Protein AF-A0A967LY79-F1 (afdb_monomer_lite)

Sequence (95 aa):
MPENFYEKGEVIGYIAKAGGLQGYLVSKKAIKKFGIKSLDDFKRPEVKQAFDKNGDGKADLVACPPGWGCENTIAHHLDVYGLTDHINPIKAGYT

pLDDT: mean 90.8, std 8.81, range [45.81, 97.69]

Secondary structure (DSSP, 8-state):
--TTHHHH------SSTT---------HHHHHHH---SGGGGGSHHHHHHH-SSSSSSEEEEEPPTT-HHHHHHHHHHHHTT-TTTEEEEE----

Foldseek 3Di:
DPPCCVVPPDDPDDPDPVPDDDDDDDDPVLCVVQVDDDPVSLVDQVSQVVQDPPPPSAHEDAFEAPPDPRNVVVVVCCVVVVCPVHYDHDHDYDD

Structure (mmCIF, N/CA/C/O backbone):
data_AF-A0A967LY79-F1
#
_entry.id   AF-A0A967LY79-F1
#
loop_
_atom_site.group_PDB
_atom_site.id
_atom_site.type_symbol
_atom_site.label_atom_id
_atom_site.label_alt_id
_atom_site.label_comp_id
_atom_site.label_asym_id
_atom_site.label_entity_id
_atom_site.label_seq_id
_atom_site.pdbx_PDB_ins_code
_atom_site.Cartn_x
_atom_site.Cartn_y
_atom_site.Cartn_z
_atom_site.occupancy
_atom_site.B_iso_or_equiv
_atom_site.auth_seq_id
_atom_site.auth_comp_id
_atom_site.auth_asym_id
_atom_site.auth_atom_id
_atom_site.pdbx_PDB_model_num
ATOM 1 N N . MET A 1 1 ? 20.099 1.901 -23.407 1.00 68.88 1 MET A N 1
ATOM 2 C CA . MET A 1 1 ? 20.992 0.723 -23.493 1.00 68.88 1 MET A CA 1
ATOM 3 C C . MET A 1 1 ? 21.942 0.929 -24.658 1.00 68.88 1 MET A C 1
ATOM 5 O O . MET A 1 1 ? 21.515 1.575 -25.608 1.00 68.88 1 MET A O 1
ATOM 9 N N . PRO A 1 2 ? 23.186 0.427 -24.595 1.00 85.75 2 PRO A N 1
ATOM 10 C CA . PRO A 1 2 ? 24.065 0.371 -25.763 1.00 85.75 2 PRO A CA 1
ATOM 11 C C . PRO A 1 2 ? 23.380 -0.351 -26.930 1.00 85.75 2 PRO A C 1
ATOM 13 O O . PRO A 1 2 ? 22.618 -1.289 -26.693 1.00 85.75 2 PRO A O 1
ATOM 16 N N . GLU A 1 3 ? 23.666 0.053 -28.167 1.00 88.31 3 GLU A N 1
ATOM 17 C CA . GLU A 1 3 ? 23.009 -0.495 -29.368 1.00 88.31 3 GLU A CA 1
ATOM 18 C C . GLU A 1 3 ? 23.193 -2.013 -29.526 1.00 88.31 3 GLU A C 1
ATOM 20 O O . GLU A 1 3 ? 22.295 -2.697 -29.998 1.00 88.31 3 GLU A O 1
ATOM 25 N N . ASN A 1 4 ? 24.307 -2.567 -29.042 1.00 91.19 4 ASN A N 1
ATOM 26 C CA . ASN A 1 4 ? 24.637 -3.994 -29.113 1.00 91.19 4 ASN A CA 1
ATOM 27 C C . ASN A 1 4 ? 24.408 -4.751 -27.789 1.00 91.19 4 ASN A C 1
ATOM 29 O O . ASN A 1 4 ? 24.982 -5.823 -27.580 1.00 91.19 4 ASN A O 1
ATOM 33 N N . PHE A 1 5 ? 23.601 -4.205 -26.869 1.00 89.44 5 PHE A N 1
ATOM 34 C CA . PHE A 1 5 ? 23.392 -4.803 -25.545 1.00 89.44 5 PHE A CA 1
ATOM 35 C C . PHE A 1 5 ? 22.852 -6.236 -25.620 1.00 89.44 5 PHE A C 1
ATOM 37 O O . PHE A 1 5 ? 23.333 -7.100 -24.900 1.00 89.44 5 PHE A O 1
ATOM 44 N N . TYR A 1 6 ? 21.891 -6.507 -26.503 1.00 87.88 6 TYR A N 1
ATOM 45 C CA . TYR A 1 6 ? 21.303 -7.845 -26.636 1.00 87.88 6 TYR A CA 1
ATOM 46 C C . TYR A 1 6 ? 22.188 -8.830 -27.415 1.00 87.88 6 TYR A C 1
ATOM 48 O O . TYR A 1 6 ? 21.954 -10.030 -27.351 1.00 87.88 6 TYR A O 1
ATOM 56 N N . GLU A 1 7 ? 23.206 -8.338 -28.129 1.00 91.94 7 GLU A N 1
ATOM 57 C CA . GLU A 1 7 ? 24.167 -9.173 -28.862 1.00 91.94 7 GLU A CA 1
ATOM 58 C C . GLU A 1 7 ? 25.354 -9.594 -27.990 1.00 91.94 7 GLU A C 1
ATOM 60 O O . GLU A 1 7 ? 25.914 -10.670 -28.181 1.00 91.94 7 GLU A O 1
ATOM 65 N N . LYS A 1 8 ? 25.767 -8.729 -27.054 1.00 90.50 8 LYS A N 1
ATOM 66 C CA . LYS A 1 8 ? 26.966 -8.932 -26.220 1.00 90.50 8 LYS A CA 1
ATOM 67 C C . LYS A 1 8 ? 26.675 -9.109 -24.734 1.00 90.50 8 LYS A C 1
ATOM 69 O O . LYS A 1 8 ? 27.578 -9.455 -23.980 1.00 90.50 8 LYS A O 1
ATOM 74 N N . GLY A 1 9 ? 25.459 -8.805 -24.298 1.00 90.44 9 GLY A N 1
ATOM 75 C CA . GLY A 1 9 ? 25.041 -8.950 -22.914 1.00 90.44 9 GLY A CA 1
ATOM 76 C C . GLY A 1 9 ? 24.693 -10.397 -22.594 1.00 90.44 9 GLY A C 1
ATOM 77 O O . GLY A 1 9 ? 23.962 -11.048 -23.335 1.00 90.44 9 GLY A O 1
ATOM 78 N N . GLU A 1 10 ? 25.166 -10.875 -21.449 1.00 88.56 10 GLU A N 1
ATOM 79 C CA . GLU A 1 10 ? 24.775 -12.164 -20.887 1.00 88.56 10 GLU A CA 1
ATOM 80 C C . GLU A 1 10 ? 24.312 -12.005 -19.434 1.00 88.56 10 GLU A C 1
ATOM 82 O O . GLU A 1 10 ? 24.781 -11.140 -18.687 1.00 88.56 10 GLU A O 1
ATOM 87 N N . VAL A 1 11 ? 23.352 -12.834 -19.024 1.00 86.19 11 VAL A N 1
ATOM 88 C CA . V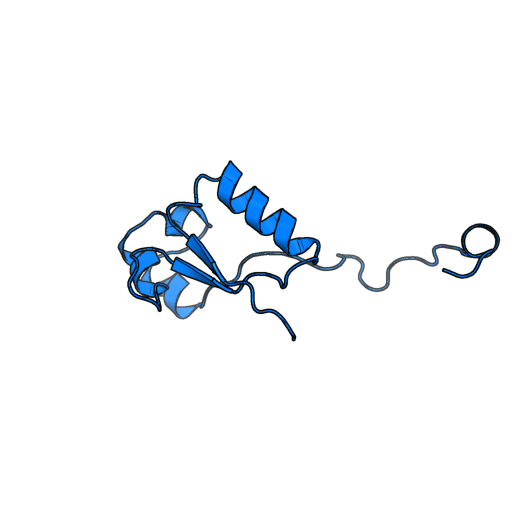AL A 1 11 ? 22.856 -12.858 -17.645 1.00 86.19 11 VAL A CA 1
ATOM 89 C C . VAL A 1 11 ? 23.793 -13.728 -16.807 1.00 86.19 11 VAL A C 1
ATOM 91 O O . VAL A 1 11 ? 23.757 -14.949 -16.900 1.00 86.19 11 VAL A O 1
ATOM 94 N N . ILE A 1 12 ? 24.601 -13.100 -15.951 1.00 88.31 12 ILE A N 1
ATOM 95 C CA . ILE A 1 12 ? 25.602 -13.782 -15.099 1.00 88.31 12 ILE A CA 1
ATOM 96 C C . ILE A 1 12 ? 24.989 -14.395 -13.818 1.00 88.31 12 ILE A C 1
ATOM 98 O O . ILE A 1 12 ? 25.656 -15.094 -13.059 1.00 88.31 12 ILE A O 1
ATOM 102 N N . GLY A 1 13 ? 23.702 -14.159 -13.558 1.00 85.94 13 GLY A N 1
ATOM 103 C CA . GLY A 1 13 ? 22.990 -14.654 -12.378 1.00 85.94 13 GLY A CA 1
ATOM 104 C C . GLY A 1 13 ? 22.396 -13.527 -11.536 1.00 85.94 13 GLY A C 1
ATOM 105 O O . GLY A 1 13 ? 22.130 -12.435 -12.034 1.00 85.94 13 GLY A O 1
ATOM 106 N N . TYR A 1 14 ? 22.154 -13.799 -10.252 1.00 84.50 14 TYR A N 1
ATOM 107 C CA . TYR A 1 14 ? 21.431 -12.888 -9.361 1.00 84.50 14 TYR A CA 1
ATOM 108 C C . TYR A 1 14 ? 22.350 -12.269 -8.309 1.00 84.50 14 TYR A C 1
ATOM 110 O O . TYR A 1 14 ? 22.990 -12.989 -7.547 1.00 84.50 14 TYR A O 1
ATOM 118 N N . ILE A 1 15 ? 22.326 -10.939 -8.196 1.00 84.50 15 ILE A N 1
ATOM 119 C CA . ILE A 1 15 ? 22.949 -10.214 -7.074 1.00 84.50 15 ILE A CA 1
ATOM 120 C C . ILE A 1 15 ? 22.075 -10.333 -5.815 1.00 84.50 15 ILE A C 1
ATOM 122 O O . ILE A 1 15 ? 22.574 -10.571 -4.720 1.00 84.50 15 ILE A O 1
ATOM 126 N N . ALA A 1 16 ? 20.752 -10.241 -5.973 1.00 85.38 16 ALA A N 1
ATOM 127 C CA . ALA A 1 16 ? 19.773 -10.477 -4.918 1.00 85.38 16 ALA A CA 1
ATOM 128 C C . ALA A 1 16 ? 18.867 -11.637 -5.338 1.00 85.38 16 ALA A C 1
ATOM 130 O O . ALA A 1 16 ? 17.950 -11.460 -6.136 1.00 85.38 16 ALA A O 1
ATOM 131 N N . LYS A 1 17 ? 19.128 -12.840 -4.814 1.00 81.06 17 LYS A N 1
ATOM 132 C CA . LYS A 1 17 ? 18.432 -14.074 -5.227 1.00 81.06 17 LYS A CA 1
ATOM 133 C C . LYS A 1 17 ? 16.919 -14.041 -4.973 1.00 81.06 17 LYS A C 1
ATOM 135 O O . LYS A 1 17 ? 16.167 -14.661 -5.712 1.00 81.06 17 LYS A O 1
ATOM 140 N N . ALA A 1 18 ? 16.483 -13.310 -3.949 1.00 82.00 18 ALA A N 1
ATOM 141 C CA . ALA A 1 18 ? 15.067 -13.087 -3.652 1.00 82.00 18 ALA A CA 1
ATOM 142 C C . ALA A 1 18 ? 14.479 -11.855 -4.372 1.00 82.00 18 ALA A C 1
ATOM 144 O O . ALA A 1 18 ? 13.295 -11.571 -4.221 1.00 82.00 18 ALA A O 1
ATOM 145 N N . GLY A 1 19 ? 15.295 -11.122 -5.138 1.00 82.44 19 GLY A N 1
ATOM 146 C CA . GLY A 1 19 ? 14.917 -9.862 -5.768 1.00 82.44 19 GLY A CA 1
ATOM 147 C C . GLY A 1 19 ? 14.695 -8.721 -4.772 1.00 82.44 19 GLY A C 1
ATOM 148 O O . GLY A 1 19 ? 15.068 -8.797 -3.599 1.00 82.44 19 GLY A O 1
ATOM 149 N N . GLY A 1 20 ? 14.096 -7.639 -5.270 1.00 82.25 20 GLY A N 1
ATOM 150 C CA . GLY A 1 20 ? 13.556 -6.567 -4.439 1.00 82.25 20 GLY A CA 1
ATOM 151 C C . GLY A 1 20 ? 12.145 -6.920 -3.977 1.00 82.25 20 GLY A C 1
ATOM 152 O O . GLY A 1 20 ? 11.306 -7.292 -4.793 1.00 82.25 20 GLY A O 1
ATOM 153 N N . LEU A 1 21 ? 11.879 -6.794 -2.677 1.00 85.56 21 LEU A N 1
ATOM 154 C CA . LEU A 1 21 ? 10.543 -6.985 -2.115 1.00 85.56 21 LEU A CA 1
ATOM 155 C C . LEU A 1 21 ? 9.783 -5.659 -2.108 1.00 85.56 21 LEU A C 1
ATOM 157 O O . LEU A 1 21 ? 10.320 -4.625 -1.712 1.00 85.56 21 LEU A O 1
ATOM 161 N N . GLN A 1 22 ? 8.516 -5.709 -2.508 1.00 86.94 22 GLN A N 1
ATOM 162 C CA . GLN A 1 22 ? 7.583 -4.590 -2.435 1.00 86.94 22 GLN A CA 1
ATOM 163 C C . GLN A 1 22 ? 6.425 -4.959 -1.511 1.00 86.94 22 GLN A C 1
ATOM 165 O O . GLN A 1 22 ? 5.990 -6.108 -1.470 1.00 86.94 22 GLN A O 1
ATOM 170 N N . GLY A 1 23 ? 5.928 -3.985 -0.756 1.00 92.06 23 GLY A N 1
ATOM 171 C CA . GLY A 1 23 ? 4.823 -4.198 0.167 1.00 92.06 23 GLY A CA 1
ATOM 172 C C . GLY A 1 23 ? 4.496 -2.952 0.972 1.00 92.06 23 GLY A C 1
ATOM 173 O O . GLY A 1 23 ? 5.119 -1.902 0.814 1.00 92.06 23 GLY A O 1
ATOM 174 N N . TYR A 1 24 ? 3.514 -3.095 1.853 1.00 94.44 24 TYR A N 1
ATOM 175 C CA . TYR A 1 24 ? 3.041 -2.029 2.725 1.00 94.44 24 TYR A CA 1
ATOM 176 C C . TYR A 1 24 ? 3.581 -2.243 4.129 1.00 94.44 24 TYR A C 1
ATOM 178 O O . TYR A 1 24 ? 3.599 -3.365 4.638 1.00 94.44 24 TYR A O 1
ATOM 186 N N . LEU A 1 25 ? 4.010 -1.158 4.765 1.00 94.81 25 LEU A N 1
ATOM 187 C CA . LEU A 1 25 ? 4.536 -1.192 6.118 1.00 94.81 25 LEU A CA 1
ATOM 188 C C . LEU A 1 25 ? 3.689 -0.319 7.029 1.00 94.81 25 LEU A C 1
ATOM 190 O O . LEU A 1 25 ? 3.240 0.762 6.660 1.00 94.81 25 LEU A O 1
ATOM 194 N N . VAL A 1 26 ? 3.519 -0.790 8.256 1.00 95.62 26 VAL A N 1
ATOM 195 C CA . VAL A 1 26 ? 2.817 -0.076 9.314 1.00 95.62 26 VAL A CA 1
ATOM 196 C C . VAL A 1 26 ? 3.619 -0.188 10.606 1.00 95.62 26 VAL A C 1
ATOM 198 O O . VAL A 1 26 ? 4.342 -1.161 10.835 1.00 95.62 26 VAL A O 1
ATOM 201 N N . SER A 1 27 ? 3.528 0.825 11.470 1.00 95.50 27 SER A N 1
ATOM 202 C CA . SER A 1 27 ? 4.306 0.839 12.709 1.00 95.50 27 SER A CA 1
ATOM 203 C C . SER A 1 27 ? 3.967 -0.357 13.611 1.00 95.50 27 SER A C 1
ATOM 205 O O . SER A 1 27 ? 2.801 -0.674 13.860 1.00 95.50 27 SER A O 1
ATOM 207 N N . LYS A 1 28 ? 4.995 -0.986 14.196 1.00 96.75 28 LYS A N 1
ATOM 208 C CA . LYS A 1 28 ? 4.825 -2.129 15.116 1.00 96.75 28 LYS A CA 1
ATOM 209 C C . LYS A 1 28 ? 3.948 -1.794 16.327 1.00 96.75 28 LYS A C 1
ATOM 211 O O . LYS A 1 28 ? 3.231 -2.655 16.830 1.00 96.75 28 LYS A O 1
ATOM 216 N N . LYS A 1 29 ? 3.987 -0.541 16.795 1.00 97.06 29 LYS A N 1
ATOM 217 C CA . LYS A 1 29 ? 3.123 -0.052 17.879 1.00 97.06 29 LYS A CA 1
ATOM 218 C C . LYS A 1 29 ? 1.648 -0.091 17.473 1.00 97.06 29 LYS A C 1
ATOM 220 O O . LYS A 1 29 ? 0.827 -0.559 18.256 1.00 97.06 29 LYS A O 1
ATOM 225 N N . ALA A 1 30 ? 1.322 0.354 16.260 1.00 95.50 30 ALA A N 1
ATOM 226 C CA . ALA A 1 30 ? -0.045 0.317 15.754 1.00 95.50 30 ALA A CA 1
ATOM 227 C C . ALA A 1 30 ? -0.524 -1.116 15.488 1.00 95.50 30 ALA A C 1
ATOM 229 O O . ALA A 1 30 ? -1.644 -1.439 15.868 1.00 95.50 30 ALA A O 1
ATOM 230 N N . ILE A 1 31 ? 0.338 -1.996 14.959 1.00 96.88 31 ILE A N 1
ATOM 231 C CA . ILE A 1 31 ? 0.023 -3.432 14.826 1.00 96.88 31 ILE A CA 1
ATOM 232 C C . ILE A 1 31 ? -0.408 -4.007 16.176 1.00 96.88 31 ILE A C 1
ATOM 234 O O . ILE A 1 31 ? -1.462 -4.624 16.276 1.00 96.88 31 ILE A O 1
ATOM 238 N N . LYS A 1 32 ? 0.371 -3.763 17.237 1.00 97.00 32 LYS A N 1
ATOM 239 C CA . LYS A 1 32 ? 0.047 -4.258 18.582 1.00 97.00 32 LYS A CA 1
ATOM 240 C C . LYS A 1 32 ? -1.235 -3.649 19.154 1.00 97.00 32 LYS A C 1
ATOM 242 O O . LYS A 1 32 ? -1.961 -4.344 19.850 1.00 97.00 32 LYS A O 1
ATOM 247 N N . LYS A 1 33 ? -1.495 -2.364 18.891 1.00 97.56 33 LYS A N 1
ATOM 248 C CA . LYS A 1 33 ? -2.653 -1.641 19.439 1.00 97.56 33 LYS A CA 1
ATOM 249 C C . LYS A 1 33 ? -3.966 -2.006 18.741 1.00 97.56 33 LYS A C 1
ATOM 251 O O . LYS A 1 33 ? -4.977 -2.145 19.414 1.00 97.56 33 LYS A O 1
ATOM 256 N N . PHE A 1 34 ? -3.949 -2.132 17.416 1.00 97.06 34 PHE A N 1
ATOM 257 C CA . PHE A 1 34 ? -5.159 -2.276 16.598 1.00 97.06 34 PHE A CA 1
ATOM 258 C C . PHE A 1 34 ? -5.295 -3.656 15.936 1.00 97.06 34 PHE A C 1
ATOM 260 O O . PHE A 1 34 ? -6.295 -3.927 15.270 1.00 97.06 34 PHE A O 1
ATOM 267 N N . GLY A 1 35 ? -4.297 -4.530 16.097 1.00 96.88 35 GLY A N 1
ATOM 268 C CA . GLY A 1 35 ? -4.298 -5.878 15.529 1.00 96.88 35 GLY A CA 1
ATOM 269 C C . GLY A 1 35 ? -4.210 -5.908 14.002 1.00 96.88 35 GLY A C 1
ATOM 270 O O . GLY A 1 35 ? -4.796 -6.798 13.399 1.00 96.88 35 GLY A O 1
ATOM 271 N N . ILE A 1 36 ? -3.523 -4.941 13.382 1.00 97.56 36 ILE A N 1
ATOM 272 C CA . ILE A 1 36 ? -3.418 -4.808 11.916 1.00 97.56 36 ILE A CA 1
ATOM 273 C C . ILE A 1 36 ? -2.624 -5.986 11.340 1.00 97.56 36 ILE A C 1
ATOM 275 O O . ILE A 1 36 ? -1.481 -6.218 11.743 1.00 97.56 36 ILE A O 1
ATOM 279 N N . LYS A 1 37 ? -3.222 -6.707 10.390 1.00 96.31 37 LYS A N 1
ATOM 280 C CA . LYS A 1 37 ? -2.641 -7.874 9.706 1.00 96.31 37 LYS A CA 1
ATOM 281 C C . LYS A 1 37 ? -2.667 -7.743 8.186 1.00 96.31 37 LYS A C 1
ATOM 283 O O . LYS A 1 37 ? -1.890 -8.415 7.515 1.00 96.31 37 LYS A O 1
ATOM 288 N N . SER A 1 38 ? -3.557 -6.914 7.649 1.00 96.19 38 SER A N 1
ATOM 289 C CA . SER A 1 38 ? -3.787 -6.778 6.211 1.00 96.19 38 SER A CA 1
ATOM 290 C C . SER A 1 38 ? -4.205 -5.354 5.842 1.00 96.19 38 SER A C 1
ATOM 292 O O . SER A 1 38 ? -4.482 -4.532 6.714 1.00 96.19 38 SER A O 1
ATOM 294 N N . LEU A 1 39 ? -4.269 -5.060 4.541 1.00 95.00 39 LEU A N 1
ATOM 295 C CA . LEU A 1 39 ? -4.796 -3.783 4.057 1.00 95.00 39 LEU A CA 1
ATOM 296 C C . LEU A 1 39 ? -6.289 -3.604 4.360 1.00 95.00 39 LEU A C 1
ATOM 298 O O . LEU A 1 39 ? -6.716 -2.482 4.610 1.00 95.00 39 LEU A O 1
ATOM 302 N N . ASP A 1 40 ? -7.070 -4.687 4.409 1.00 96.62 40 ASP A N 1
ATOM 303 C CA . ASP A 1 40 ? -8.505 -4.626 4.721 1.00 96.62 40 ASP A CA 1
ATOM 304 C C . ASP A 1 40 ? -8.790 -4.055 6.113 1.00 96.62 40 ASP A C 1
ATOM 306 O O . ASP A 1 40 ? -9.844 -3.461 6.340 1.00 96.62 40 ASP A O 1
ATOM 310 N N . ASP A 1 41 ? -7.839 -4.155 7.046 1.00 97.62 41 ASP A N 1
ATOM 311 C CA . ASP A 1 41 ? -7.971 -3.559 8.376 1.00 97.62 41 ASP A CA 1
ATOM 312 C C . ASP A 1 41 ? -8.154 -2.038 8.325 1.00 97.62 41 ASP A C 1
ATOM 314 O O . ASP A 1 41 ? -8.766 -1.469 9.226 1.00 97.62 41 ASP A O 1
ATOM 318 N N . PHE A 1 42 ? -7.689 -1.383 7.260 1.00 96.94 42 PHE A N 1
ATOM 319 C CA . PHE A 1 42 ? -7.881 0.049 7.040 1.00 96.94 42 PHE A CA 1
ATOM 320 C C . PHE A 1 42 ? -9.309 0.410 6.623 1.00 96.94 42 PHE A C 1
ATOM 322 O O . PHE A 1 42 ? -9.624 1.586 6.502 1.00 96.94 42 PHE A O 1
ATOM 329 N N . LYS A 1 43 ? -10.220 -0.557 6.475 1.00 97.12 43 LYS A N 1
ATOM 330 C CA . LYS A 1 43 ? -11.658 -0.267 6.397 1.00 97.12 43 LYS A CA 1
ATOM 331 C C . LYS A 1 43 ? -12.233 0.125 7.761 1.00 97.12 43 LYS A C 1
ATOM 333 O O . LYS A 1 43 ? -13.220 0.861 7.820 1.00 97.12 43 LYS A O 1
ATOM 338 N N . ARG A 1 44 ? -11.602 -0.318 8.858 1.00 97.69 44 ARG A N 1
ATOM 339 C CA . ARG A 1 44 ? -12.066 -0.088 10.232 1.00 97.69 44 ARG A CA 1
ATOM 340 C C . ARG A 1 44 ? -11.857 1.373 10.665 1.00 97.69 44 ARG A C 1
ATOM 342 O O . ARG A 1 44 ? -10.750 1.893 10.495 1.00 97.69 44 ARG A O 1
ATOM 349 N N . PRO A 1 45 ? -12.869 2.043 11.249 1.00 96.81 45 PRO A N 1
ATOM 350 C CA . PRO A 1 45 ? -12.774 3.457 11.621 1.00 96.81 45 PRO A CA 1
ATOM 351 C C . PRO A 1 45 ? -11.607 3.785 12.560 1.00 96.81 45 PRO A C 1
ATOM 353 O O . PRO A 1 45 ? -10.903 4.767 12.338 1.00 96.81 45 PRO A O 1
ATOM 356 N N . GLU A 1 46 ? -11.350 2.946 13.567 1.00 96.50 46 GLU A N 1
ATOM 357 C CA . GLU A 1 46 ? -10.289 3.165 14.555 1.00 96.50 46 GLU A CA 1
ATOM 358 C C . GLU A 1 46 ? -8.883 3.045 13.957 1.00 96.50 46 GLU A C 1
ATOM 360 O O . GLU A 1 46 ? -7.945 3.687 14.433 1.00 96.50 46 GLU A O 1
ATOM 365 N N . VAL A 1 47 ? -8.740 2.235 12.902 1.00 97.12 47 VAL A N 1
ATOM 366 C CA . VAL A 1 47 ? -7.489 2.110 12.154 1.00 97.12 47 VAL A CA 1
ATOM 367 C C . VAL A 1 47 ? -7.324 3.329 11.260 1.00 97.12 47 VAL A C 1
ATOM 369 O O . VAL A 1 47 ? -6.279 3.966 11.336 1.00 97.12 47 VAL A O 1
ATOM 372 N N . LYS A 1 48 ? -8.352 3.718 10.490 1.00 96.50 48 LYS A N 1
ATOM 373 C CA . LYS A 1 48 ? -8.290 4.920 9.642 1.00 96.50 48 LYS A CA 1
ATOM 374 C C . LYS A 1 48 ? -7.893 6.151 10.435 1.00 96.50 48 LYS A C 1
ATOM 376 O O . LYS A 1 48 ? -6.895 6.780 10.116 1.00 96.50 48 LYS A O 1
ATOM 381 N N . GLN A 1 49 ? -8.590 6.409 11.537 1.00 96.31 49 GLN A N 1
ATOM 382 C CA . GLN A 1 49 ? -8.337 7.570 12.385 1.00 96.31 49 GLN A CA 1
ATOM 383 C C . GLN A 1 49 ? -6.917 7.588 12.976 1.00 96.31 49 GLN A C 1
ATOM 385 O O . GLN A 1 49 ? -6.366 8.651 13.241 1.00 96.31 49 GLN A O 1
ATOM 390 N N . ALA A 1 50 ? -6.291 6.426 13.184 1.00 96.00 50 ALA A N 1
ATOM 391 C CA . ALA A 1 50 ? -4.917 6.366 13.676 1.00 96.00 50 ALA A CA 1
ATOM 392 C C . ALA A 1 50 ? -3.876 6.823 12.634 1.00 96.00 50 ALA A C 1
ATOM 394 O O . ALA A 1 50 ? -2.762 7.204 13.017 1.00 96.00 50 ALA A O 1
ATOM 395 N N . PHE A 1 51 ? -4.226 6.766 11.347 1.00 96.19 51 PHE A N 1
ATOM 396 C CA . PHE A 1 51 ? -3.363 7.110 10.212 1.00 96.19 51 PHE A CA 1
ATOM 397 C C . PHE A 1 51 ? -3.879 8.287 9.380 1.00 96.19 51 PHE A C 1
ATOM 399 O O . PHE A 1 51 ? -3.203 8.682 8.440 1.00 96.19 51 PHE A O 1
ATOM 406 N N . ASP A 1 52 ? -5.021 8.854 9.742 1.00 96.56 52 ASP A N 1
ATOM 407 C CA . ASP A 1 52 ? -5.577 10.079 9.182 1.00 96.56 52 ASP A CA 1
ATOM 408 C C . ASP A 1 52 ? -4.820 11.293 9.752 1.00 96.56 52 ASP A C 1
ATOM 410 O O . ASP A 1 52 ? -4.842 11.560 10.960 1.00 96.56 52 ASP A O 1
ATOM 414 N N . LYS A 1 53 ? -4.063 11.986 8.902 1.00 93.75 53 LYS A N 1
ATOM 415 C CA . LYS A 1 53 ? -3.276 13.174 9.259 1.00 93.75 53 LYS A CA 1
ATOM 416 C C . LYS A 1 53 ? -3.959 14.468 8.857 1.00 93.75 53 LYS A C 1
ATOM 418 O O . LYS A 1 53 ? -3.643 15.495 9.461 1.00 93.75 53 LYS A O 1
ATOM 423 N N . ASN A 1 54 ? -4.842 14.435 7.866 1.00 93.56 54 ASN A N 1
ATOM 424 C CA . ASN A 1 54 ? -5.516 15.618 7.335 1.00 93.56 54 ASN A CA 1
ATOM 425 C C . ASN A 1 54 ? -6.952 15.798 7.877 1.00 93.56 54 ASN A C 1
ATOM 427 O O . ASN A 1 54 ? -7.524 16.874 7.714 1.00 93.56 54 ASN A O 1
ATOM 431 N N . GLY A 1 55 ? -7.495 14.800 8.575 1.00 94.81 55 GLY A N 1
ATOM 432 C CA . GLY A 1 55 ? -8.809 14.809 9.211 1.00 94.81 55 GLY A CA 1
ATOM 433 C C . GLY A 1 55 ? -9.975 14.492 8.272 1.00 94.81 55 GLY A C 1
ATOM 434 O O . GLY A 1 55 ? -11.109 14.837 8.609 1.00 94.81 55 GLY A O 1
ATOM 435 N N . ASP A 1 56 ? -9.733 13.892 7.104 1.00 95.19 56 ASP A N 1
ATOM 436 C CA . ASP A 1 56 ? -10.777 13.619 6.104 1.00 95.19 56 ASP A CA 1
ATOM 437 C C . ASP A 1 56 ? -11.490 12.263 6.279 1.00 95.19 56 ASP A C 1
ATOM 439 O O . ASP A 1 56 ? -12.410 11.929 5.525 1.00 95.19 56 ASP A O 1
ATOM 443 N N . GLY A 1 57 ? -11.112 11.489 7.299 1.00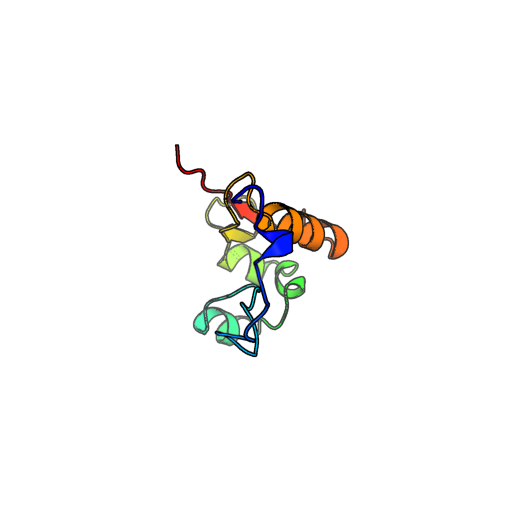 95.62 57 GLY A N 1
ATOM 444 C CA . GLY A 1 57 ? -11.706 10.194 7.616 1.00 95.62 57 GLY A CA 1
ATOM 445 C C . GLY A 1 57 ? -11.114 9.015 6.837 1.00 95.62 57 GLY A C 1
ATOM 446 O O . GLY A 1 57 ? -11.641 7.892 6.953 1.00 95.62 57 GLY A O 1
ATOM 447 N N . LYS A 1 58 ? -10.038 9.231 6.072 1.00 97.19 58 LYS A N 1
ATOM 448 C CA . LYS A 1 58 ? -9.257 8.200 5.378 1.00 97.19 58 LYS A CA 1
ATOM 449 C C . LYS A 1 58 ? -7.845 8.103 5.957 1.00 97.19 58 LYS A C 1
ATOM 451 O O . LYS A 1 58 ? -7.313 9.033 6.544 1.00 97.19 58 LYS A O 1
ATOM 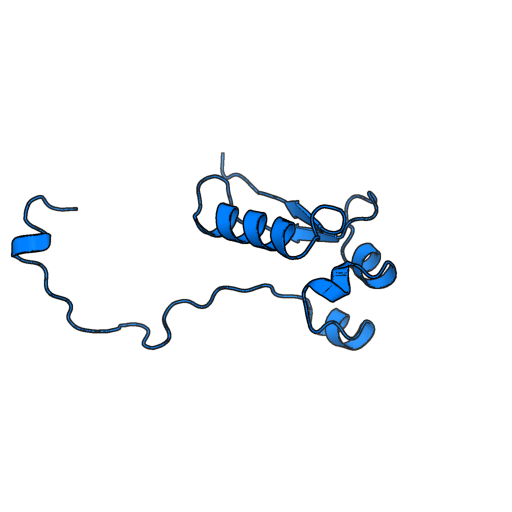456 N N . ALA A 1 59 ? -7.234 6.930 5.826 1.00 97.19 59 ALA A N 1
ATOM 457 C CA . ALA A 1 59 ? -5.849 6.740 6.237 1.00 97.19 59 ALA A CA 1
ATOM 458 C C . ALA A 1 59 ? -4.885 7.294 5.188 1.00 97.19 59 ALA A C 1
ATOM 460 O O . ALA A 1 59 ? -5.007 6.974 4.006 1.00 97.19 59 ALA A O 1
ATOM 461 N N . ASP A 1 60 ? -3.867 8.024 5.623 1.00 96.31 60 ASP A N 1
ATOM 462 C CA . ASP A 1 60 ? -2.861 8.571 4.724 1.00 96.31 60 ASP A CA 1
ATOM 463 C C . ASP A 1 60 ? -1.727 7.571 4.466 1.00 96.31 60 ASP A C 1
ATOM 465 O O . ASP A 1 60 ? -0.960 7.197 5.361 1.00 96.31 60 ASP A O 1
ATOM 469 N N . LEU A 1 61 ? -1.604 7.145 3.208 1.00 94.62 61 LEU A N 1
ATOM 470 C CA . LEU A 1 61 ? -0.549 6.265 2.718 1.00 94.62 61 LEU A CA 1
ATOM 471 C C . LEU A 1 61 ? 0.478 7.082 1.937 1.00 94.62 61 LEU A C 1
ATOM 473 O O . LEU A 1 61 ? 0.181 7.601 0.865 1.00 94.62 61 LEU A O 1
ATOM 477 N N . VAL A 1 62 ? 1.720 7.115 2.417 1.00 92.19 62 VAL A N 1
ATOM 478 C CA . VAL A 1 62 ? 2.847 7.624 1.623 1.00 92.19 62 VAL A CA 1
ATOM 479 C C . VAL A 1 62 ? 3.075 6.674 0.446 1.00 92.19 62 VAL A C 1
ATOM 481 O O . VAL A 1 62 ? 3.510 5.536 0.632 1.00 92.19 62 VAL A O 1
ATOM 484 N N . ALA A 1 63 ? 2.732 7.133 -0.753 1.00 89.69 63 ALA A N 1
ATOM 485 C CA . ALA A 1 63 ? 2.777 6.362 -1.987 1.00 89.69 63 ALA A CA 1
ATOM 486 C C . ALA A 1 63 ? 4.000 6.733 -2.842 1.00 89.69 63 ALA A C 1
ATOM 488 O O . ALA A 1 63 ? 4.808 7.592 -2.486 1.00 89.69 63 ALA A O 1
ATOM 489 N N . CYS A 1 64 ? 4.143 6.059 -3.983 1.00 87.56 64 CYS A N 1
ATOM 490 C CA . CYS A 1 64 ? 5.235 6.323 -4.912 1.00 87.56 64 CYS A CA 1
ATOM 491 C C . CYS A 1 64 ? 5.070 7.648 -5.676 1.00 87.56 64 CYS A C 1
ATOM 493 O O . CYS A 1 64 ? 3.933 8.047 -5.954 1.00 87.56 64 CYS A O 1
ATOM 495 N N . PRO A 1 65 ? 6.186 8.299 -6.063 1.00 85.12 65 PRO A N 1
ATOM 496 C CA . PRO A 1 65 ? 6.154 9.475 -6.924 1.00 85.12 65 PRO A CA 1
ATOM 497 C C . PRO A 1 65 ? 5.492 9.194 -8.283 1.00 85.12 65 PRO A C 1
ATOM 499 O O . PRO A 1 65 ? 5.533 8.052 -8.756 1.00 85.12 65 PRO A O 1
ATOM 502 N N . PRO A 1 66 ? 4.942 10.229 -8.945 1.00 84.06 66 PRO A N 1
ATOM 503 C CA . PRO A 1 66 ? 4.367 10.090 -10.277 1.00 84.06 66 PRO A CA 1
ATOM 504 C C . PRO A 1 66 ? 5.353 9.500 -11.296 1.00 84.06 66 PRO A C 1
ATOM 506 O O . PRO A 1 66 ? 6.522 9.890 -11.345 1.00 84.06 66 PRO A O 1
ATOM 509 N N . GLY A 1 67 ? 4.882 8.564 -12.120 1.00 84.31 67 GLY A N 1
ATOM 510 C CA . GLY A 1 67 ? 5.663 7.916 -13.181 1.00 84.31 67 GLY A CA 1
ATOM 511 C C . GLY A 1 67 ? 6.480 6.700 -12.731 1.00 84.31 67 GLY A C 1
ATOM 512 O O . GLY A 1 67 ? 7.076 6.018 -13.566 1.00 84.31 67 GLY A O 1
ATOM 513 N N . TRP A 1 68 ? 6.501 6.381 -11.434 1.00 85.06 68 TRP A N 1
ATOM 514 C CA . TRP A 1 68 ? 7.133 5.160 -10.934 1.00 85.06 68 TRP A CA 1
ATOM 515 C C . TRP A 1 68 ? 6.183 3.973 -11.085 1.00 85.06 68 TRP A C 1
ATOM 517 O O . TRP A 1 68 ? 5.003 4.072 -10.770 1.00 85.06 68 TRP A O 1
ATOM 527 N N . GLY A 1 69 ? 6.695 2.799 -11.471 1.00 85.12 69 GLY A N 1
ATOM 528 C CA . GLY A 1 69 ? 5.853 1.605 -11.651 1.00 85.12 69 GLY A CA 1
ATOM 529 C C . GLY A 1 69 ? 5.024 1.228 -10.413 1.00 85.12 69 GLY A C 1
ATOM 530 O O . GLY A 1 69 ? 3.893 0.767 -10.542 1.00 85.12 69 GLY A O 1
ATOM 531 N N . CYS A 1 70 ? 5.536 1.498 -9.208 1.00 85.81 70 CYS A N 1
ATOM 532 C CA . CYS A 1 70 ? 4.808 1.245 -7.966 1.00 85.81 70 CYS A CA 1
ATOM 533 C C . CYS A 1 70 ? 3.616 2.187 -7.730 1.00 85.81 70 CYS A C 1
ATOM 535 O O . CYS A 1 70 ? 2.725 1.824 -6.968 1.00 85.81 70 CYS A O 1
ATOM 537 N N . GLU A 1 71 ? 3.538 3.344 -8.397 1.00 88.69 71 GLU A N 1
ATOM 538 C CA . GLU A 1 71 ? 2.340 4.193 -8.392 1.00 88.69 71 GLU A CA 1
ATOM 539 C C . GLU A 1 71 ? 1.141 3.429 -8.961 1.00 88.69 71 GLU A C 1
ATOM 541 O O . GLU A 1 71 ? 0.092 3.344 -8.319 1.00 88.69 71 GLU A O 1
ATOM 546 N N . ASN A 1 72 ? 1.330 2.825 -10.137 1.00 91.06 72 ASN A N 1
ATOM 547 C CA . ASN A 1 72 ? 0.295 2.060 -10.826 1.00 91.06 72 ASN A CA 1
ATOM 548 C C . ASN A 1 72 ? -0.108 0.827 -10.016 1.00 91.06 72 ASN A C 1
ATOM 550 O O . ASN A 1 72 ? -1.295 0.550 -9.868 1.00 91.06 72 ASN A O 1
ATOM 554 N N . THR A 1 73 ? 0.866 0.125 -9.430 1.00 93.25 73 THR A N 1
ATOM 555 C CA . THR A 1 73 ? 0.595 -1.036 -8.572 1.00 93.25 73 THR A CA 1
ATOM 556 C C . THR A 1 73 ? -0.208 -0.654 -7.328 1.00 93.25 73 THR A C 1
ATOM 558 O O . THR A 1 73 ? -1.167 -1.343 -6.987 1.00 93.25 73 THR A O 1
ATOM 561 N N . ILE A 1 74 ? 0.135 0.452 -6.656 1.00 94.19 74 ILE A N 1
ATOM 562 C CA . ILE A 1 74 ? -0.616 0.922 -5.484 1.00 94.19 74 ILE A CA 1
ATOM 563 C C . ILE A 1 74 ? -2.039 1.310 -5.888 1.00 94.19 74 ILE A C 1
ATOM 565 O O . ILE A 1 74 ? -2.980 0.883 -5.224 1.00 94.19 74 ILE A O 1
ATOM 569 N N . ALA A 1 75 ? -2.207 2.070 -6.975 1.00 93.12 75 ALA A N 1
ATOM 570 C CA . ALA A 1 75 ? -3.525 2.464 -7.467 1.00 93.12 75 ALA A CA 1
ATOM 571 C C . ALA A 1 75 ? -4.394 1.241 -7.799 1.00 93.12 75 ALA A C 1
ATOM 573 O O . ALA A 1 75 ? -5.544 1.174 -7.373 1.00 93.12 75 ALA A O 1
ATOM 574 N N . HIS A 1 76 ? -3.815 0.245 -8.473 1.00 94.94 76 HIS A N 1
ATOM 575 C CA . HIS A 1 76 ? -4.490 -1.011 -8.776 1.00 94.94 76 HIS A CA 1
ATOM 576 C C . HIS A 1 76 ? -4.921 -1.758 -7.507 1.00 94.94 76 HIS A C 1
ATOM 578 O O . HIS A 1 76 ? -6.076 -2.157 -7.409 1.00 94.94 76 HIS A O 1
ATOM 584 N N . HIS A 1 77 ? -4.039 -1.901 -6.509 1.00 96.12 77 HIS A N 1
ATOM 585 C CA . HIS A 1 77 ? -4.389 -2.546 -5.239 1.00 96.12 77 HIS A CA 1
ATOM 586 C C . HIS A 1 77 ? -5.514 -1.818 -4.495 1.00 96.12 77 HIS A C 1
ATOM 588 O O . HIS A 1 77 ? -6.382 -2.471 -3.919 1.00 96.12 77 HIS A O 1
ATOM 594 N N . LEU A 1 78 ? -5.517 -0.480 -4.491 1.00 96.00 78 LEU A N 1
ATOM 595 C CA . LEU A 1 78 ? -6.582 0.278 -3.835 1.00 96.00 78 LEU A CA 1
ATOM 596 C C . LEU A 1 78 ? -7.941 0.059 -4.509 1.00 96.00 78 LEU A C 1
ATOM 598 O O . LEU A 1 78 ? -8.947 -0.012 -3.809 1.00 96.00 78 LEU A O 1
ATOM 602 N N . ASP A 1 79 ? -7.967 -0.079 -5.832 1.00 96.19 79 ASP A N 1
ATOM 603 C CA . ASP A 1 79 ? -9.184 -0.351 -6.596 1.00 96.19 79 ASP A CA 1
ATOM 604 C C . ASP A 1 79 ? -9.702 -1.778 -6.353 1.00 96.19 79 ASP A C 1
ATOM 606 O O . ASP A 1 79 ? -10.802 -1.967 -5.833 1.00 96.19 79 ASP A O 1
ATOM 610 N N . VAL A 1 80 ? -8.8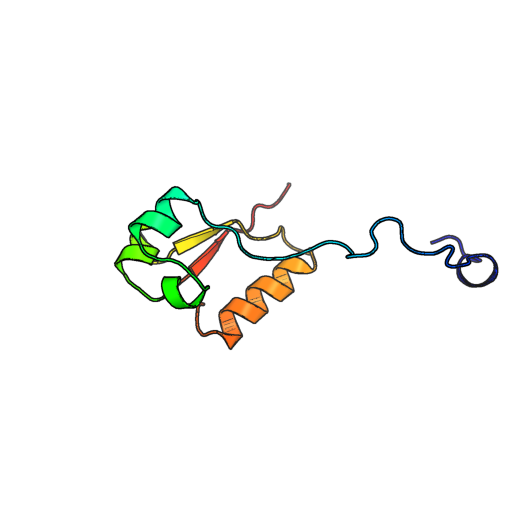75 -2.799 -6.609 1.00 96.94 80 VAL A N 1
ATOM 611 C CA . VAL A 1 80 ? -9.315 -4.208 -6.539 1.00 96.94 80 VAL A CA 1
ATOM 612 C C . VAL A 1 80 ? -9.638 -4.686 -5.124 1.00 96.94 80 VAL A C 1
ATOM 614 O O . VAL A 1 80 ? -10.409 -5.630 -4.959 1.00 96.94 80 VAL A O 1
ATOM 617 N N . TYR A 1 81 ? -9.078 -4.046 -4.095 1.00 96.06 81 TYR A N 1
ATOM 618 C CA . TYR A 1 81 ? -9.411 -4.338 -2.698 1.00 96.06 81 TYR A CA 1
ATOM 619 C C . TYR A 1 81 ? -10.513 -3.426 -2.136 1.00 96.06 81 TYR A C 1
ATOM 621 O O . TYR A 1 81 ? -10.897 -3.580 -0.971 1.00 96.06 81 TYR A O 1
ATOM 629 N N . GLY A 1 82 ? -11.049 -2.494 -2.933 1.00 96.44 82 GLY A N 1
ATOM 630 C CA . GLY A 1 82 ? -12.093 -1.563 -2.502 1.00 96.44 82 GLY A CA 1
ATOM 631 C C . GLY A 1 82 ? -11.636 -0.677 -1.342 1.00 96.44 82 GLY A C 1
ATOM 632 O O . GLY A 1 82 ? -12.303 -0.597 -0.314 1.00 96.44 82 GLY A O 1
ATOM 633 N N . LEU A 1 83 ? -10.450 -0.080 -1.468 1.00 97.12 83 L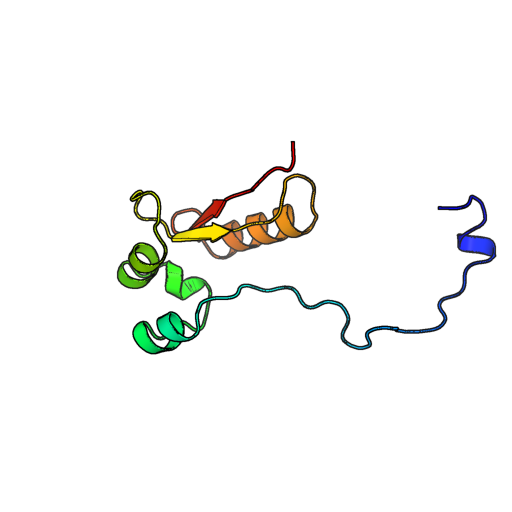EU A N 1
ATOM 634 C CA . LEU A 1 83 ? -9.799 0.762 -0.456 1.00 97.12 83 LEU A CA 1
ATOM 635 C C . LEU A 1 83 ? -9.742 2.244 -0.848 1.00 97.12 83 LEU A C 1
ATOM 637 O O . LEU A 1 83 ? -9.284 3.061 -0.051 1.00 97.12 83 LEU A O 1
ATOM 641 N N . THR A 1 84 ? -10.223 2.610 -2.035 1.00 95.56 84 THR A N 1
ATOM 642 C CA . THR A 1 84 ? -10.271 3.997 -2.536 1.00 95.56 84 THR A CA 1
ATOM 643 C C . THR A 1 84 ? -11.048 4.948 -1.610 1.00 95.56 84 THR A C 1
ATOM 645 O O . THR A 1 84 ? -10.679 6.114 -1.449 1.00 95.56 84 THR A O 1
ATOM 648 N N . ASP A 1 85 ? -12.070 4.444 -0.913 1.00 96.06 85 ASP A N 1
ATOM 649 C CA . ASP A 1 85 ? -12.849 5.197 0.083 1.00 96.06 85 ASP A CA 1
ATOM 650 C C . ASP A 1 85 ? -12.250 5.177 1.498 1.00 96.06 85 ASP A C 1
ATOM 652 O O . ASP A 1 85 ? -12.769 5.812 2.418 1.00 96.06 85 ASP A O 1
ATOM 656 N N . HIS A 1 86 ? -11.140 4.469 1.685 1.00 97.12 86 HIS A N 1
ATOM 657 C CA . HIS A 1 86 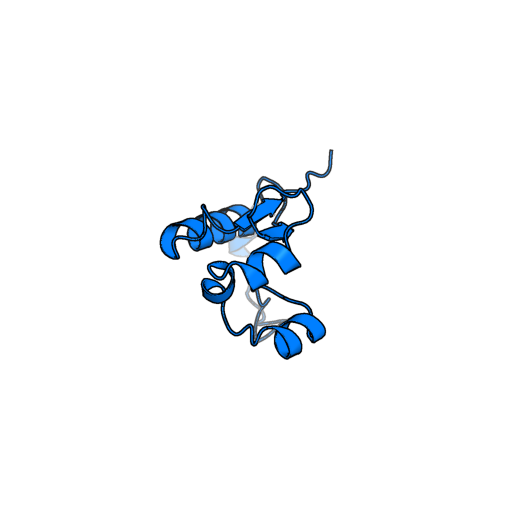? -10.549 4.209 2.995 1.00 97.12 86 HIS A CA 1
ATOM 658 C C . HIS A 1 86 ? -9.121 4.738 3.134 1.00 97.12 86 HIS A C 1
ATOM 660 O O . HIS A 1 86 ? -8.696 5.014 4.257 1.00 97.12 86 HIS A O 1
ATOM 666 N N . ILE A 1 87 ? -8.389 4.878 2.027 1.00 96.75 87 ILE A N 1
ATOM 667 C CA . ILE A 1 87 ? -6.970 5.237 2.006 1.00 96.75 87 ILE A CA 1
ATOM 668 C C . ILE A 1 87 ? -6.717 6.347 0.982 1.00 96.75 87 ILE A C 1
ATOM 670 O O . ILE A 1 87 ? -7.124 6.240 -0.174 1.00 96.75 87 ILE A O 1
ATOM 674 N N . ASN A 1 88 ? -5.962 7.362 1.394 1.00 95.12 88 ASN A N 1
ATOM 675 C CA . ASN A 1 88 ? -5.429 8.407 0.531 1.00 95.12 88 ASN A CA 1
ATOM 676 C C . ASN A 1 88 ? -3.986 8.085 0.123 1.00 95.12 88 ASN A C 1
ATOM 678 O O . ASN A 1 88 ? -3.102 8.060 0.983 1.00 95.12 88 ASN A O 1
ATOM 682 N N . PRO A 1 89 ? -3.693 7.871 -1.170 1.00 92.56 89 PRO A N 1
ATOM 683 C CA . PRO A 1 89 ? -2.318 7.788 -1.641 1.00 92.56 89 PRO A CA 1
ATOM 684 C C . PRO A 1 89 ? -1.711 9.194 -1.765 1.00 92.56 89 PRO A C 1
ATOM 686 O O . PRO A 1 89 ? -2.006 9.938 -2.700 1.00 92.56 89 PRO A O 1
ATOM 689 N N . ILE A 1 90 ? -0.812 9.544 -0.849 1.00 90.00 90 ILE A N 1
ATOM 690 C CA . ILE A 1 90 ? -0.026 10.779 -0.897 1.00 90.00 90 ILE A CA 1
ATOM 691 C C . ILE A 1 90 ? 1.179 10.551 -1.807 1.00 90.00 90 ILE A C 1
ATOM 693 O O . ILE A 1 90 ? 2.137 9.869 -1.437 1.00 90.00 90 ILE A O 1
ATOM 697 N N . LYS A 1 91 ? 1.137 11.136 -3.004 1.00 83.69 91 LYS A N 1
ATOM 698 C CA . LYS A 1 91 ? 2.226 11.083 -3.983 1.00 83.69 91 LYS A CA 1
ATOM 699 C C . LYS A 1 91 ? 3.087 12.335 -3.833 1.00 83.69 91 LYS A C 1
ATOM 701 O O . LYS A 1 91 ? 2.697 13.411 -4.277 1.00 83.69 91 LYS A O 1
ATOM 706 N N . ALA A 1 92 ? 4.244 12.213 -3.188 1.00 68.69 92 ALA A N 1
ATOM 707 C CA . ALA A 1 92 ? 5.217 13.301 -3.155 1.00 68.69 92 ALA A CA 1
ATOM 708 C C . ALA A 1 92 ? 5.954 13.359 -4.503 1.00 68.69 92 ALA A C 1
ATOM 710 O O . ALA A 1 92 ? 6.549 12.371 -4.933 1.00 68.69 92 ALA A O 1
ATOM 711 N N . GLY A 1 93 ? 5.889 14.503 -5.181 1.00 62.88 93 GLY A N 1
ATOM 712 C CA . GLY A 1 93 ? 6.708 14.783 -6.358 1.00 62.88 93 GLY A CA 1
ATOM 713 C C . GLY A 1 93 ? 8.037 15.409 -5.944 1.00 62.88 93 GLY A C 1
ATOM 714 O O . GLY A 1 93 ? 8.067 16.259 -5.058 1.00 62.88 93 GLY A O 1
ATOM 715 N N . TYR A 1 94 ? 9.126 15.006 -6.593 1.00 56.25 94 TYR A N 1
ATOM 716 C CA . TYR A 1 94 ? 10.354 15.796 -6.609 1.00 56.25 94 TYR A CA 1
ATOM 717 C C . TYR A 1 94 ? 10.218 16.781 -7.775 1.00 56.25 94 TYR A C 1
ATOM 719 O O . TYR A 1 94 ? 10.238 16.354 -8.929 1.00 56.25 94 TYR A O 1
ATOM 727 N N . THR A 1 95 ? 9.976 18.056 -7.476 1.00 45.81 95 THR A N 1
ATOM 728 C CA . THR A 1 95 ? 10.070 19.163 -8.445 1.00 45.81 95 THR A CA 1
ATOM 729 C C . THR A 1 95 ? 11.453 19.776 -8.402 1.00 45.81 95 THR A C 1
ATOM 731 O O . THR A 1 95 ? 11.932 19.974 -7.260 1.00 45.81 95 THR A O 1
#

Radius of gyration: 18.33 Å; chains: 1; bounding box: 40×34×49 Å